Protein AF-A0AAU3CHS7-F1 (afdb_monomer_lite)

pLDDT: mean 75.0, std 16.52, range [47.16, 94.75]

Sequence (73 aa):
MIPILLIAAAVLGACLVFGYSSSVVGFALMAVGALGLIAFLSTPGTVLRPGEREFIEERHYFGKNDDHREFRK

Radius of gyration: 28.23 Å; chains: 1; bounding box: 65×37×60 Å

Secondary structure (DSSP, 8-state):
-HHHHHHHHHHHHHHHHH-S-HHHHHHHHHHHHHHHHHHHHHSTTSSPPTTTT----------TT--------

Structure (mmCIF, N/CA/C/O backbone):
data_AF-A0AAU3CHS7-F1
#
_entry.id   AF-A0AAU3CHS7-F1
#
loop_
_atom_site.group_PDB
_atom_site.id
_atom_site.type_symbol
_atom_site.label_atom_id
_atom_site.label_alt_id
_atom_site.label_comp_id
_atom_site.label_asym_id
_atom_site.label_entity_id
_atom_site.label_seq_id
_atom_site.pdbx_PDB_ins_code
_atom_site.Cartn_x
_atom_site.Cartn_y
_atom_site.Cartn_z
_atom_site.occupancy
_atom_site.B_iso_or_equiv
_atom_site.auth_seq_id
_atom_site.auth_comp_id
_atom_site.auth_asym_id
_atom_site.auth_atom_id
_atom_site.pdbx_PDB_model_num
ATOM 1 N N . MET A 1 1 ? 1.773 10.127 10.789 1.00 61.00 1 MET A N 1
ATOM 2 C CA . MET A 1 1 ? 3.132 10.217 10.198 1.00 61.00 1 MET A CA 1
ATOM 3 C C . MET A 1 1 ? 3.541 8.927 9.486 1.00 61.00 1 MET A C 1
ATOM 5 O O . MET A 1 1 ? 3.871 8.990 8.313 1.00 61.00 1 MET A O 1
ATOM 9 N N . ILE A 1 2 ? 3.436 7.761 10.135 1.00 84.50 2 ILE A N 1
ATOM 10 C CA . ILE A 1 2 ? 3.816 6.447 9.573 1.00 84.50 2 ILE A CA 1
ATOM 11 C C . ILE A 1 2 ? 3.155 6.089 8.214 1.00 84.50 2 ILE A C 1
ATOM 13 O O . ILE A 1 2 ? 3.879 5.635 7.331 1.00 84.50 2 ILE A O 1
ATOM 17 N N . PRO A 1 3 ? 1.846 6.326 7.969 1.00 82.38 3 PRO A N 1
ATOM 18 C CA . PRO A 1 3 ? 1.224 5.885 6.717 1.00 82.38 3 PRO A CA 1
ATOM 19 C C . PRO A 1 3 ? 1.751 6.634 5.489 1.00 82.38 3 PRO A C 1
ATOM 21 O O . PRO A 1 3 ? 1.989 6.029 4.453 1.00 82.38 3 PRO A O 1
ATOM 24 N N . ILE A 1 4 ? 2.000 7.940 5.613 1.00 85.88 4 ILE A N 1
ATOM 25 C CA . ILE A 1 4 ? 2.521 8.758 4.508 1.00 85.88 4 ILE A CA 1
ATOM 26 C C . ILE A 1 4 ? 3.936 8.304 4.126 1.00 85.88 4 ILE A C 1
ATOM 28 O O . ILE A 1 4 ? 4.249 8.199 2.943 1.00 85.88 4 ILE A O 1
ATOM 32 N N . LEU A 1 5 ? 4.771 7.976 5.119 1.00 91.19 5 LEU A N 1
ATOM 33 C CA . LEU A 1 5 ? 6.117 7.447 4.883 1.00 91.19 5 LEU A CA 1
ATOM 34 C C . LEU A 1 5 ? 6.085 6.091 4.166 1.00 91.19 5 LEU A C 1
ATOM 36 O O . LEU A 1 5 ? 6.881 5.873 3.257 1.00 91.19 5 LEU A O 1
ATOM 40 N N . LEU A 1 6 ? 5.149 5.207 4.525 1.00 87.62 6 LEU A N 1
ATOM 41 C CA . LEU A 1 6 ? 4.981 3.911 3.859 1.00 87.62 6 LEU A CA 1
ATOM 42 C C . LEU A 1 6 ? 4.547 4.066 2.398 1.00 87.62 6 LEU A C 1
ATOM 44 O O . LEU A 1 6 ? 5.097 3.397 1.527 1.00 87.62 6 LEU A O 1
ATOM 48 N N . ILE A 1 7 ? 3.611 4.978 2.120 1.00 89.50 7 ILE A N 1
ATOM 49 C CA . ILE A 1 7 ? 3.176 5.277 0.748 1.00 89.50 7 ILE A CA 1
ATOM 50 C C . ILE A 1 7 ? 4.359 5.814 -0.068 1.00 89.50 7 ILE A C 1
ATOM 52 O O . ILE A 1 7 ? 4.620 5.328 -1.167 1.00 89.50 7 ILE A O 1
ATOM 56 N N . ALA A 1 8 ? 5.111 6.774 0.479 1.00 88.56 8 ALA A N 1
ATOM 57 C CA . ALA A 1 8 ? 6.278 7.339 -0.191 1.00 88.56 8 ALA A CA 1
ATOM 58 C C . ALA A 1 8 ? 7.356 6.275 -0.469 1.00 88.56 8 ALA A C 1
ATOM 60 O O . ALA A 1 8 ? 7.875 6.211 -1.582 1.00 88.56 8 ALA A O 1
ATOM 61 N N . ALA A 1 9 ? 7.651 5.404 0.501 1.00 90.69 9 ALA A N 1
ATOM 62 C CA . ALA A 1 9 ? 8.603 4.309 0.333 1.00 90.69 9 ALA A CA 1
ATOM 63 C C . ALA A 1 9 ? 8.151 3.301 -0.737 1.00 90.69 9 ALA A C 1
ATOM 65 O O . ALA A 1 9 ? 8.967 2.871 -1.549 1.00 90.69 9 ALA A O 1
ATOM 66 N N . ALA A 1 10 ? 6.857 2.966 -0.786 1.00 88.62 10 ALA A N 1
ATOM 67 C CA . ALA A 1 10 ? 6.303 2.065 -1.795 1.00 88.62 10 ALA A CA 1
ATOM 68 C C . ALA A 1 10 ? 6.414 2.649 -3.213 1.00 88.62 10 ALA A C 1
ATOM 70 O O . ALA A 1 10 ? 6.834 1.952 -4.136 1.00 88.62 10 ALA A O 1
ATOM 71 N N . VAL A 1 11 ? 6.097 3.937 -3.385 1.00 88.38 11 VAL A N 1
ATOM 72 C CA . VAL A 1 11 ? 6.208 4.621 -4.683 1.00 88.38 11 VAL A CA 1
ATOM 73 C C . VAL A 1 11 ? 7.671 4.748 -5.114 1.00 88.38 11 VAL A C 1
ATOM 75 O O . VAL A 1 11 ? 7.996 4.436 -6.257 1.00 88.38 11 VAL A O 1
ATOM 78 N N . LEU A 1 12 ? 8.569 5.143 -4.207 1.00 89.19 12 LEU A N 1
ATOM 79 C CA . LEU A 1 12 ? 10.004 5.234 -4.498 1.00 89.19 12 LEU A CA 1
ATOM 80 C C . LEU A 1 12 ? 10.606 3.866 -4.845 1.00 89.19 12 LEU A C 1
ATOM 82 O O . LEU A 1 12 ? 11.367 3.762 -5.805 1.00 89.19 12 LEU A O 1
ATOM 86 N N . GLY A 1 13 ? 10.231 2.813 -4.115 1.00 87.62 13 GLY A N 1
ATOM 87 C CA . GLY A 1 13 ? 10.637 1.440 -4.411 1.00 87.62 13 GLY A CA 1
ATOM 88 C C . GLY A 1 13 ? 10.148 0.968 -5.782 1.00 87.62 13 GLY A C 1
ATOM 89 O O . GLY A 1 13 ? 10.926 0.408 -6.550 1.00 87.62 13 GLY A O 1
ATOM 90 N N . ALA A 1 14 ? 8.893 1.259 -6.136 1.00 87.00 14 ALA A N 1
ATOM 91 C CA . ALA A 1 14 ? 8.355 0.936 -7.457 1.00 87.00 14 ALA A CA 1
ATOM 92 C C . ALA A 1 14 ? 9.113 1.667 -8.580 1.00 87.00 14 ALA A C 1
ATOM 94 O O . ALA A 1 14 ? 9.482 1.043 -9.575 1.00 87.00 14 ALA A O 1
ATOM 95 N N . CYS A 1 15 ? 9.415 2.955 -8.398 1.00 88.38 15 CYS A N 1
ATOM 96 C CA . CYS A 1 15 ? 10.221 3.729 -9.345 1.00 88.38 15 CYS A CA 1
ATOM 97 C C . CYS A 1 15 ? 11.654 3.191 -9.494 1.00 88.38 15 CYS A C 1
ATOM 99 O O . CYS A 1 15 ? 12.210 3.255 -10.587 1.00 88.38 15 CYS A O 1
ATOM 101 N N . LEU A 1 16 ? 12.257 2.659 -8.425 1.00 90.12 16 LEU A N 1
ATOM 102 C CA . LEU A 1 16 ? 13.591 2.045 -8.469 1.00 90.12 16 LEU A CA 1
ATOM 103 C C . LEU A 1 16 ? 13.604 0.727 -9.256 1.00 90.12 16 LEU A C 1
ATOM 105 O O . LEU A 1 16 ? 14.551 0.473 -9.993 1.00 90.12 16 LEU A O 1
ATOM 109 N N . VAL A 1 17 ? 12.570 -0.104 -9.107 1.00 90.38 17 VAL A N 1
ATOM 110 C CA . VAL A 1 17 ? 12.505 -1.435 -9.737 1.00 90.38 17 VAL A CA 1
ATOM 111 C C . VAL A 1 17 ? 12.078 -1.358 -11.202 1.00 90.38 17 VAL A C 1
ATOM 113 O O . VAL A 1 17 ? 12.650 -2.041 -12.048 1.00 90.38 17 VAL A O 1
ATOM 116 N N . PHE A 1 18 ? 11.074 -0.536 -11.509 1.00 88.19 18 PHE A N 1
ATOM 117 C CA . PHE A 1 18 ? 10.446 -0.489 -12.834 1.00 88.19 18 PHE A CA 1
ATOM 118 C C . PHE A 1 18 ? 10.853 0.739 -13.661 1.00 88.19 18 PHE A C 1
ATOM 120 O O . PHE A 1 18 ? 10.406 0.895 -14.797 1.00 88.19 18 PHE A O 1
ATOM 127 N N . GLY A 1 19 ? 11.710 1.600 -13.108 1.00 86.50 19 GLY A N 1
ATOM 128 C CA . GLY A 1 19 ? 12.078 2.878 -13.704 1.00 86.50 19 GLY A CA 1
ATOM 129 C C . GLY A 1 19 ? 11.022 3.962 -13.483 1.00 86.50 19 GLY A C 1
ATOM 130 O O . GLY A 1 19 ? 9.876 3.709 -13.101 1.00 86.50 19 GLY A O 1
ATOM 131 N N . TYR A 1 20 ? 11.419 5.212 -13.727 1.00 84.75 20 TYR A N 1
ATOM 132 C CA . TYR A 1 20 ? 10.519 6.349 -13.583 1.00 84.75 20 TYR A CA 1
ATOM 133 C C . TYR A 1 20 ? 9.610 6.478 -14.810 1.00 84.75 20 TYR A C 1
ATOM 135 O O . TYR A 1 20 ? 10.039 6.885 -15.887 1.00 84.75 20 TYR A O 1
ATOM 143 N N . SER A 1 21 ? 8.334 6.149 -14.625 1.00 89.50 21 SER A N 1
ATOM 144 C CA . SER A 1 21 ? 7.263 6.387 -15.589 1.00 89.50 21 SER A CA 1
ATOM 145 C C . SER A 1 21 ? 5.995 6.793 -14.846 1.00 89.50 21 SER A C 1
ATOM 147 O O . SER A 1 21 ? 5.701 6.272 -13.767 1.00 89.50 21 SER A O 1
ATOM 149 N N . SER A 1 22 ? 5.204 7.688 -15.441 1.00 86.62 22 SER A N 1
ATOM 150 C CA . SER A 1 22 ? 3.901 8.092 -14.899 1.00 86.62 22 SER A CA 1
ATOM 151 C C . SER A 1 22 ? 2.952 6.902 -14.727 1.00 86.62 22 SER A C 1
ATOM 153 O O . SER A 1 22 ? 2.186 6.863 -13.764 1.00 86.62 22 SER A O 1
ATOM 155 N N . SER A 1 23 ? 3.050 5.896 -15.602 1.00 89.00 23 SER A N 1
ATOM 156 C CA . SER A 1 23 ? 2.283 4.654 -15.485 1.00 89.00 23 SER A CA 1
ATOM 157 C C . SER A 1 23 ? 2.653 3.859 -14.230 1.00 89.00 23 SER A C 1
ATOM 159 O O . SER A 1 23 ? 1.761 3.420 -13.511 1.00 89.00 23 SER A O 1
ATOM 161 N N . VAL A 1 24 ? 3.947 3.722 -13.924 1.00 88.50 24 VAL A N 1
ATOM 162 C CA . VAL A 1 24 ? 4.451 2.977 -12.755 1.00 88.50 24 VAL A CA 1
ATOM 163 C C . VAL A 1 24 ? 4.000 3.638 -11.455 1.00 88.50 24 VAL A C 1
ATOM 165 O O . VAL A 1 24 ? 3.472 2.964 -10.572 1.00 88.50 24 VAL A O 1
ATOM 168 N N . VAL A 1 25 ? 4.145 4.963 -11.354 1.00 89.25 25 VAL A N 1
ATOM 169 C CA . VAL A 1 25 ? 3.693 5.730 -10.181 1.00 89.25 25 VAL A CA 1
ATOM 170 C C . VAL A 1 25 ? 2.180 5.605 -10.005 1.00 89.25 25 VAL A C 1
ATOM 172 O O . VAL A 1 25 ? 1.708 5.355 -8.894 1.00 89.25 25 VAL A O 1
ATOM 175 N N . GLY A 1 26 ? 1.425 5.727 -11.102 1.00 88.94 26 GLY A N 1
ATOM 176 C CA . GLY A 1 26 ? -0.026 5.562 -11.103 1.00 88.94 26 GLY A CA 1
ATOM 177 C C . GLY A 1 26 ? -0.448 4.189 -10.582 1.00 88.94 26 GLY A C 1
ATOM 178 O O . GLY A 1 26 ? -1.245 4.116 -9.649 1.00 88.94 26 GLY A O 1
ATOM 179 N N . PHE A 1 27 ? 0.136 3.110 -11.113 1.00 90.69 27 PHE A N 1
ATOM 180 C CA . PHE A 1 27 ? -0.145 1.741 -10.667 1.00 90.69 27 PHE A CA 1
ATOM 181 C C . PHE A 1 27 ? 0.225 1.506 -9.199 1.00 90.69 27 PHE A C 1
ATOM 183 O O . PHE A 1 27 ? -0.562 0.906 -8.468 1.00 90.69 27 PHE A O 1
ATOM 190 N N . ALA A 1 28 ? 1.380 2.001 -8.748 1.00 91.19 28 ALA A N 1
ATOM 191 C CA . ALA A 1 28 ? 1.812 1.858 -7.360 1.00 91.19 28 ALA A CA 1
ATOM 192 C C . ALA A 1 28 ? 0.835 2.539 -6.388 1.00 91.19 28 ALA A C 1
ATOM 194 O O . ALA A 1 28 ? 0.417 1.932 -5.403 1.00 91.19 28 ALA A O 1
ATOM 195 N N . LEU A 1 29 ? 0.408 3.770 -6.689 1.00 92.12 29 LEU A N 1
ATOM 196 C CA . LEU A 1 29 ? -0.586 4.481 -5.881 1.00 92.12 29 LEU A CA 1
ATOM 197 C C . LEU A 1 29 ? -1.942 3.770 -5.883 1.00 92.12 29 LEU A C 1
ATOM 199 O O . LEU A 1 29 ? -2.581 3.670 -4.836 1.00 92.12 29 LEU A O 1
ATOM 203 N N . MET A 1 30 ? -2.360 3.241 -7.035 1.00 93.88 30 MET A N 1
ATOM 204 C CA . MET A 1 30 ? -3.614 2.501 -7.168 1.00 93.88 30 MET A CA 1
ATOM 205 C C . MET A 1 30 ? -3.601 1.229 -6.306 1.00 93.88 30 MET A C 1
ATOM 207 O O . MET A 1 30 ? -4.538 0.990 -5.545 1.00 93.88 30 MET A O 1
ATOM 211 N N . ALA A 1 31 ? 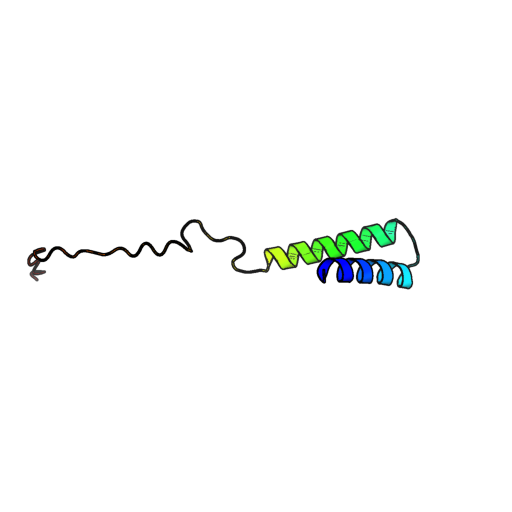-2.501 0.469 -6.338 1.00 93.00 31 ALA A N 1
ATOM 212 C CA . ALA A 1 31 ? -2.316 -0.729 -5.521 1.00 93.00 31 ALA A CA 1
ATOM 213 C C . ALA A 1 31 ? -2.300 -0.413 -4.017 1.00 93.00 31 ALA A C 1
ATOM 215 O O . ALA A 1 31 ? -2.980 -1.079 -3.235 1.00 93.00 31 ALA A O 1
ATOM 216 N N . VAL A 1 32 ? -1.569 0.626 -3.605 1.00 93.88 32 VAL A N 1
ATOM 217 C CA . VAL A 1 32 ? -1.517 1.053 -2.199 1.00 93.88 32 VAL A CA 1
ATOM 218 C C . VAL A 1 32 ? -2.897 1.507 -1.709 1.00 93.88 32 VAL A C 1
ATOM 220 O O . VAL A 1 32 ? -3.304 1.141 -0.607 1.00 93.88 32 VAL A O 1
ATOM 223 N N . GLY A 1 33 ? -3.651 2.238 -2.536 1.00 91.38 33 GLY A N 1
ATOM 22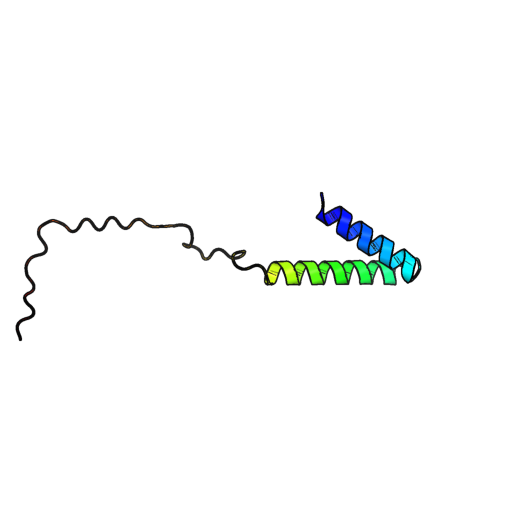4 C CA . GLY A 1 33 ? -5.031 2.626 -2.236 1.00 91.38 33 GLY A CA 1
ATOM 225 C C . GLY A 1 33 ? -5.966 1.423 -2.090 1.00 91.38 33 GLY A C 1
ATOM 226 O O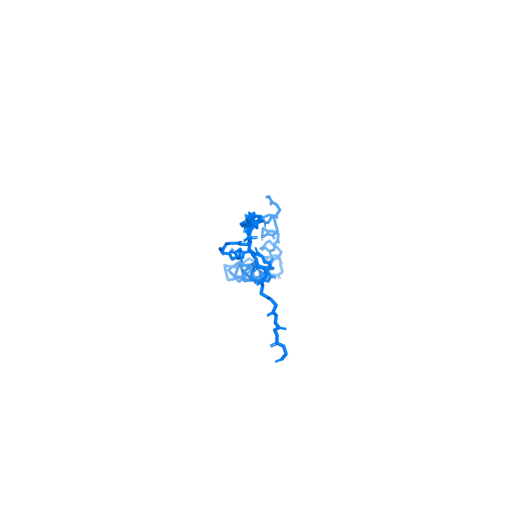 . GLY A 1 33 ? -6.729 1.354 -1.126 1.00 91.38 33 GLY A O 1
ATOM 227 N N . ALA A 1 34 ? -5.869 0.443 -2.993 1.00 94.75 34 ALA A N 1
ATOM 228 C CA . ALA A 1 34 ? -6.658 -0.785 -2.926 1.00 94.75 34 ALA A CA 1
ATOM 229 C C . ALA A 1 34 ? -6.361 -1.591 -1.651 1.00 94.75 34 ALA A C 1
ATOM 231 O O . ALA A 1 34 ? -7.288 -2.011 -0.960 1.00 94.75 34 ALA A O 1
ATOM 232 N N . LEU A 1 35 ? -5.084 -1.751 -1.289 1.00 92.25 35 LEU A N 1
ATOM 233 C CA . LEU A 1 35 ? -4.686 -2.424 -0.049 1.00 92.25 35 LEU A CA 1
ATOM 234 C C . LEU A 1 35 ? -5.188 -1.682 1.193 1.00 92.25 35 LEU A C 1
ATOM 236 O O . LEU A 1 35 ? -5.686 -2.317 2.121 1.00 92.25 35 LEU A O 1
ATOM 240 N N . GLY A 1 36 ? -5.110 -0.348 1.200 1.00 89.44 36 GLY A N 1
ATOM 241 C CA . GLY A 1 36 ? -5.657 0.473 2.280 1.00 89.44 36 GLY A CA 1
ATOM 242 C C . GLY A 1 36 ? -7.171 0.308 2.434 1.00 89.44 36 GLY A C 1
ATOM 243 O O . GLY A 1 36 ? -7.665 0.169 3.552 1.00 89.44 36 GLY A O 1
ATOM 244 N N . LEU A 1 37 ? -7.902 0.253 1.318 1.00 88.50 37 LEU A N 1
ATOM 245 C CA . LEU A 1 37 ? -9.346 0.021 1.319 1.00 88.50 37 LEU A CA 1
ATOM 246 C C . LEU A 1 37 ? -9.697 -1.378 1.842 1.00 88.50 37 LEU A C 1
ATOM 248 O O . LEU A 1 37 ? -10.590 -1.509 2.676 1.00 88.50 37 LEU A O 1
ATOM 252 N N . ILE A 1 38 ? -8.983 -2.414 1.393 1.00 91.88 38 ILE A N 1
ATOM 253 C CA . ILE A 1 38 ? -9.180 -3.790 1.872 1.00 91.88 38 ILE A CA 1
ATOM 254 C C . ILE A 1 38 ? -8.916 -3.865 3.375 1.00 91.88 38 ILE A C 1
ATOM 256 O O . ILE A 1 38 ? -9.739 -4.410 4.107 1.00 91.88 38 ILE A O 1
ATOM 260 N N . ALA A 1 39 ? -7.815 -3.276 3.849 1.00 87.50 39 ALA A N 1
ATOM 261 C CA . ALA A 1 39 ? -7.490 -3.229 5.271 1.00 87.50 39 ALA A CA 1
ATOM 262 C C . ALA A 1 39 ? -8.608 -2.544 6.078 1.00 87.50 39 ALA A C 1
ATOM 264 O O . ALA A 1 39 ? -9.054 -3.079 7.096 1.00 87.50 39 ALA A O 1
ATOM 265 N N . PHE A 1 40 ? -9.125 -1.414 5.588 1.00 85.38 40 PHE A N 1
ATOM 266 C CA . PHE A 1 40 ? -10.239 -0.705 6.217 1.00 85.38 40 PHE A CA 1
ATOM 267 C C . PHE A 1 40 ? -11.514 -1.558 6.291 1.00 85.38 40 PHE A C 1
ATOM 269 O O . PHE A 1 40 ? -12.111 -1.669 7.361 1.00 85.38 40 PHE A O 1
ATOM 276 N N . LEU A 1 41 ? -11.899 -2.207 5.189 1.00 86.62 41 LEU A N 1
ATOM 277 C CA . LEU A 1 41 ? -13.066 -3.096 5.138 1.00 86.62 41 LEU A CA 1
ATOM 278 C C . LEU A 1 41 ? -12.894 -4.340 6.018 1.00 86.62 41 LEU A C 1
ATOM 280 O O . LEU A 1 41 ? -13.864 -4.835 6.583 1.00 86.62 41 LEU A O 1
ATOM 284 N N . SER A 1 42 ? -11.664 -4.839 6.143 1.00 85.25 42 SER A N 1
ATOM 285 C CA . SER A 1 42 ? -11.339 -6.005 6.967 1.00 85.25 42 SER A CA 1
ATOM 286 C C . SER A 1 42 ? -11.283 -5.708 8.464 1.00 85.25 42 SER A C 1
ATOM 288 O O . SER A 1 42 ? -11.181 -6.642 9.253 1.00 85.25 42 SER A O 1
ATOM 290 N N . THR A 1 43 ? -11.328 -4.435 8.871 1.00 81.31 43 THR A N 1
ATOM 291 C CA . THR A 1 43 ? -11.248 -4.054 10.282 1.00 81.31 43 THR A CA 1
ATOM 292 C C . THR A 1 43 ? -12.614 -4.270 10.947 1.00 81.31 43 THR A C 1
ATOM 294 O O . THR A 1 43 ? -13.553 -3.538 10.641 1.00 81.31 43 THR A O 1
ATOM 297 N N . PRO A 1 44 ? -12.777 -5.249 11.857 1.00 67.69 44 PRO A N 1
ATOM 298 C CA . PRO A 1 44 ? -14.034 -5.424 12.575 1.00 67.69 44 PRO A CA 1
ATOM 299 C C . PRO A 1 44 ? -14.254 -4.253 13.548 1.00 67.69 44 PRO A C 1
ATOM 301 O O . PRO A 1 44 ? -13.346 -3.872 14.285 1.00 67.69 44 PRO A O 1
ATOM 30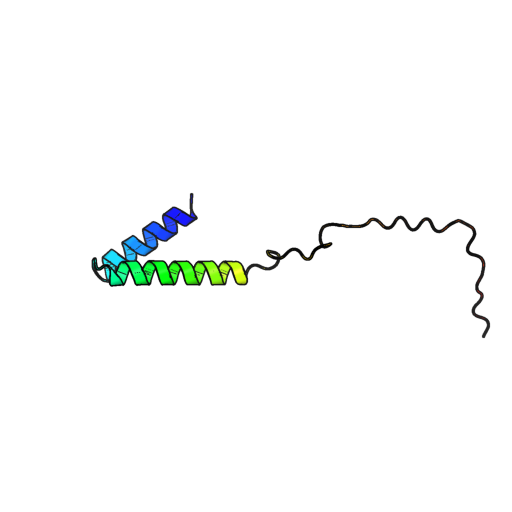4 N N . GLY A 1 45 ? -15.461 -3.678 13.558 1.00 64.56 45 GLY A N 1
ATOM 305 C CA . GLY A 1 45 ? -15.853 -2.604 14.487 1.00 64.56 45 GLY A CA 1
ATOM 306 C C . GLY A 1 45 ? -15.718 -1.163 13.968 1.00 64.56 45 GLY A C 1
ATOM 307 O O . GLY A 1 45 ? -15.993 -0.228 14.717 1.00 64.56 45 GLY A O 1
ATOM 308 N N . THR A 1 46 ? -15.344 -0.942 12.702 1.00 59.09 46 THR A N 1
ATOM 309 C CA . THR A 1 46 ? -15.359 0.402 12.073 1.00 59.09 46 THR A CA 1
ATOM 310 C C . THR A 1 46 ? -16.767 0.926 11.803 1.00 59.09 46 THR A C 1
ATOM 312 O O . THR A 1 46 ? -16.962 2.137 11.714 1.00 59.09 46 THR A O 1
ATOM 315 N N . VAL A 1 47 ? -17.759 0.038 11.727 1.00 60.19 47 VAL A N 1
ATOM 316 C CA . VAL A 1 47 ? -19.177 0.400 11.696 1.00 60.19 47 VAL A CA 1
ATOM 317 C C . VAL A 1 47 ? -19.763 0.051 13.057 1.00 60.19 47 VAL A C 1
ATOM 319 O O . VAL A 1 47 ? -20.276 -1.046 13.252 1.00 60.19 47 VAL A O 1
ATOM 322 N N . LEU A 1 48 ? -19.643 0.977 14.011 1.00 61.56 48 LEU A N 1
ATOM 323 C CA . LEU A 1 48 ? -20.431 0.920 15.242 1.00 61.56 48 LEU A CA 1
ATOM 324 C C . LEU A 1 48 ? -21.901 0.874 14.830 1.00 61.56 48 LEU A C 1
ATOM 326 O O . LEU A 1 48 ? -22.382 1.793 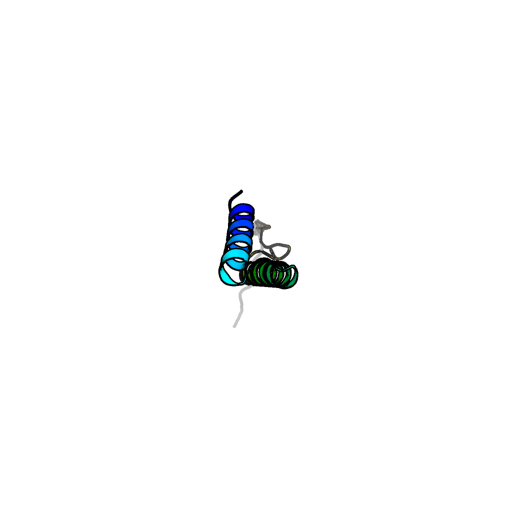14.155 1.00 61.56 48 LEU A O 1
ATOM 330 N N . ARG A 1 49 ? -22.618 -0.186 15.205 1.00 60.50 49 ARG A N 1
ATOM 331 C CA . ARG A 1 49 ? -24.071 -0.172 15.045 1.00 60.50 49 ARG A CA 1
ATOM 332 C C . ARG A 1 49 ? -24.616 0.954 15.931 1.00 60.50 49 ARG A C 1
ATOM 334 O O . ARG A 1 49 ? -24.181 1.074 17.080 1.00 60.50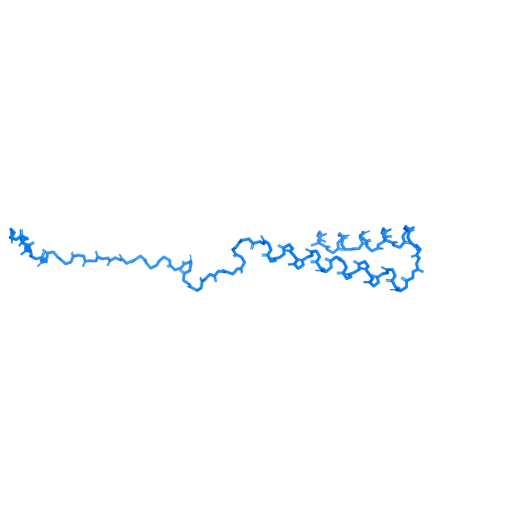 49 ARG A O 1
ATOM 341 N N . PRO A 1 50 ? -25.541 1.794 15.435 1.00 55.34 50 PRO A N 1
ATOM 342 C CA . PRO A 1 50 ? -26.263 2.721 16.300 1.00 55.34 50 PRO A CA 1
ATOM 343 C C . PRO A 1 50 ? -26.822 1.941 17.506 1.00 55.34 50 PRO A C 1
ATOM 345 O O . PRO A 1 50 ? -27.553 0.973 17.306 1.00 55.34 50 PRO A O 1
ATOM 348 N N . GLY A 1 51 ? -26.398 2.293 18.726 1.00 62.59 51 GLY A N 1
ATOM 349 C CA . GLY A 1 51 ? -26.764 1.603 19.977 1.00 62.59 51 GLY A CA 1
ATOM 350 C C . GLY A 1 51 ? -25.675 0.730 20.628 1.00 62.59 51 GLY A C 1
ATOM 351 O O . GLY A 1 51 ? -25.806 0.369 21.789 1.00 62.59 51 GLY A O 1
ATOM 352 N N . GLU A 1 52 ? -24.553 0.437 19.963 1.00 62.69 52 GLU A N 1
ATOM 353 C CA . GLU A 1 52 ? -23.519 -0.487 20.486 1.00 62.69 52 GLU A CA 1
ATOM 354 C C . GLU A 1 52 ? -22.671 0.096 21.642 1.00 62.69 52 GLU A C 1
ATOM 356 O O . GLU A 1 52 ? -21.960 -0.629 22.335 1.00 62.69 52 GLU A O 1
ATOM 361 N N . ARG A 1 53 ? -22.765 1.413 21.884 1.00 56.50 53 ARG A N 1
ATOM 362 C CA . ARG A 1 53 ? -22.196 2.099 23.064 1.00 56.50 53 ARG A CA 1
ATOM 363 C C . ARG A 1 53 ? -23.242 2.555 24.077 1.00 56.50 53 ARG A C 1
ATOM 365 O O . ARG A 1 53 ? -22.871 2.980 25.169 1.00 56.50 53 ARG A O 1
ATOM 372 N N . GLU A 1 54 ? -24.521 2.482 23.729 1.00 53.91 54 GLU A N 1
ATOM 373 C CA . GLU A 1 54 ? -25.598 2.779 24.663 1.00 53.91 54 GLU A CA 1
ATOM 374 C C . GLU A 1 54 ? -25.913 1.495 25.422 1.00 53.91 54 GLU A C 1
ATOM 376 O O . GLU A 1 54 ? -26.839 0.755 25.101 1.00 53.91 54 GLU A O 1
ATOM 381 N N . PHE A 1 55 ? -25.130 1.228 26.469 1.00 54.91 55 PHE A N 1
ATOM 382 C CA . PHE A 1 55 ? -25.658 0.461 27.587 1.00 54.91 55 PHE A CA 1
ATOM 383 C C . PHE A 1 55 ? -26.756 1.322 28.205 1.00 54.91 55 PHE A C 1
ATOM 385 O O . PHE A 1 55 ? -26.507 2.123 29.107 1.00 54.91 55 PHE A O 1
ATOM 392 N N . ILE A 1 56 ? -27.972 1.206 27.672 1.00 58.53 56 ILE A N 1
ATOM 393 C CA . ILE A 1 56 ? -29.162 1.608 28.403 1.00 58.53 56 ILE A CA 1
ATOM 394 C C . ILE A 1 56 ? -29.189 0.646 29.584 1.00 58.53 56 ILE A C 1
ATOM 396 O O . ILE A 1 56 ? -29.590 -0.510 29.465 1.00 58.53 56 ILE A O 1
ATOM 400 N N . GLU A 1 57 ? -28.636 1.101 30.704 1.00 53.84 57 GLU A N 1
ATOM 401 C CA . GLU A 1 57 ? -28.800 0.479 32.005 1.00 53.84 57 GLU A CA 1
ATOM 402 C C . GLU A 1 57 ? -30.300 0.595 32.302 1.00 53.84 57 GLU A C 1
ATOM 404 O O . GLU A 1 57 ? -30.756 1.551 32.932 1.00 53.84 57 GLU A O 1
ATOM 409 N N . GLU A 1 58 ? -31.103 -0.315 31.738 1.00 55.66 58 GLU A N 1
ATOM 410 C CA . GLU A 1 58 ? -32.498 -0.484 32.108 1.00 55.66 58 GLU A CA 1
ATOM 411 C C . GLU A 1 58 ? -32.478 -0.875 33.579 1.00 55.66 58 GLU A C 1
ATOM 413 O O . GLU A 1 58 ? -32.419 -2.048 33.953 1.00 55.66 58 GLU A O 1
ATOM 418 N N . ARG A 1 59 ? -32.500 0.138 34.445 1.00 58.25 59 ARG A N 1
ATOM 419 C CA . ARG A 1 59 ? -32.932 -0.006 35.822 1.00 58.25 59 ARG A CA 1
ATOM 420 C C . ARG A 1 59 ? -34.386 -0.428 35.741 1.00 58.25 59 ARG A C 1
ATOM 422 O O . ARG A 1 59 ? -35.291 0.400 35.805 1.00 58.25 59 ARG A O 1
ATOM 429 N N . HIS A 1 60 ? -34.593 -1.729 35.572 1.00 53.22 60 HIS A N 1
ATOM 430 C CA . HIS A 1 60 ? -35.829 -2.394 35.913 1.00 53.22 60 HIS A CA 1
ATOM 431 C C . HIS A 1 60 ? -36.028 -2.141 37.407 1.00 53.22 60 HIS A C 1
ATOM 433 O O . HIS A 1 60 ? -35.571 -2.893 38.269 1.00 53.22 60 HIS A O 1
ATOM 439 N N . TYR A 1 61 ? -36.682 -1.026 37.726 1.00 53.00 61 TYR A N 1
ATOM 440 C CA . TYR A 1 61 ? -37.395 -0.890 38.976 1.00 53.00 61 TYR A CA 1
ATOM 441 C C . TYR A 1 61 ? -38.528 -1.906 38.888 1.00 53.00 61 TYR A C 1
ATOM 443 O O . TYR A 1 61 ? -39.637 -1.578 38.475 1.00 53.00 61 TYR A O 1
ATOM 451 N N . PHE A 1 62 ? -38.227 -3.159 39.237 1.00 52.50 62 PHE A N 1
ATOM 452 C CA . PHE A 1 62 ? -39.250 -4.090 39.675 1.00 52.50 62 PHE A CA 1
ATOM 453 C C . PHE A 1 62 ? -39.918 -3.413 40.868 1.00 52.50 62 PHE A C 1
ATOM 455 O O . PHE A 1 62 ? -39.403 -3.408 41.990 1.00 52.50 62 PHE A O 1
ATOM 462 N N . GLY A 1 63 ? -41.023 -2.724 40.580 1.00 51.44 63 GLY A N 1
ATOM 463 C CA . GLY A 1 63 ? -41.931 -2.224 41.587 1.00 51.44 63 GLY A CA 1
ATOM 464 C C . GLY A 1 63 ? -42.255 -3.390 42.508 1.00 51.44 63 GLY A C 1
ATOM 465 O O . GLY A 1 63 ? -42.514 -4.502 42.056 1.00 51.44 63 GLY A O 1
ATOM 466 N N . LYS A 1 64 ? -42.178 -3.141 43.811 1.00 53.69 64 LYS A N 1
ATOM 467 C CA . LYS A 1 64 ? -42.204 -4.142 44.883 1.00 53.69 64 LYS A CA 1
ATOM 468 C C . LYS A 1 64 ? -43.537 -4.911 45.015 1.00 53.69 64 LYS A C 1
ATOM 470 O O . LYS A 1 64 ? -43.760 -5.508 46.057 1.00 53.69 64 LYS A O 1
ATOM 475 N N . ASN A 1 65 ? -44.410 -4.879 44.006 1.00 52.78 65 ASN A N 1
ATOM 476 C CA . ASN A 1 65 ? -45.806 -5.309 44.087 1.00 52.78 65 ASN A CA 1
ATOM 477 C C . ASN A 1 65 ? -46.324 -6.048 42.835 1.00 52.78 65 ASN A C 1
ATOM 479 O O . ASN A 1 65 ? -47.538 -6.124 42.677 1.00 52.78 65 ASN A O 1
ATOM 483 N N . ASP A 1 66 ? -45.481 -6.577 41.936 1.00 53.94 66 ASP A N 1
ATOM 484 C CA . ASP A 1 66 ? -46.016 -7.455 40.878 1.00 53.94 66 ASP A CA 1
ATOM 485 C C . ASP A 1 66 ? -46.234 -8.871 41.428 1.00 53.94 66 ASP A C 1
ATOM 487 O O . ASP A 1 66 ? -45.385 -9.765 41.388 1.00 53.94 66 ASP A O 1
ATOM 491 N N . ASP A 1 67 ? -47.410 -8.979 42.038 1.00 56.12 67 ASP A N 1
ATOM 492 C CA . ASP A 1 67 ? -48.039 -10.139 42.631 1.00 56.12 67 ASP A CA 1
ATOM 493 C C . ASP A 1 67 ? -48.003 -11.376 41.724 1.00 56.12 67 ASP A C 1
ATOM 495 O O . ASP A 1 67 ? -48.411 -11.370 40.560 1.00 56.12 67 ASP A O 1
ATOM 499 N N . HIS A 1 68 ? -47.580 -12.479 42.338 1.00 56.12 68 HIS A N 1
ATOM 500 C CA . HIS A 1 68 ? -48.250 -13.776 42.284 1.00 56.12 68 HIS A CA 1
ATOM 501 C C . HIS A 1 68 ? -49.054 -14.087 41.010 1.00 56.12 68 HIS A C 1
ATOM 503 O O . HIS A 1 68 ? -50.285 -14.100 41.012 1.00 56.12 68 HIS A O 1
ATOM 509 N N . ARG A 1 69 ? -48.369 -14.487 39.937 1.00 57.56 69 ARG A N 1
ATOM 510 C CA . ARG A 1 69 ? -48.977 -15.383 38.946 1.00 57.56 69 ARG A CA 1
ATOM 511 C C . ARG A 1 69 ? -48.450 -16.788 39.169 1.00 57.56 69 ARG A C 1
ATOM 513 O O . ARG A 1 69 ? -47.462 -17.211 38.576 1.00 57.56 69 ARG A O 1
ATOM 520 N N . GLU A 1 70 ? -49.128 -17.497 40.070 1.00 48.91 70 GLU A N 1
ATOM 521 C CA . GLU A 1 70 ? -49.088 -18.954 40.117 1.00 48.91 70 GLU A CA 1
ATOM 522 C C . GLU A 1 70 ? -49.496 -19.489 38.741 1.00 48.91 70 GLU A C 1
ATOM 524 O O . GLU A 1 70 ? -50.648 -19.369 38.318 1.00 48.91 70 GLU A O 1
ATOM 529 N N . PHE A 1 71 ? -48.549 -20.100 38.032 1.00 52.72 71 PHE A N 1
ATOM 530 C CA . PHE A 1 71 ? -48.878 -20.992 36.931 1.00 52.72 71 PHE A CA 1
ATOM 531 C C . PHE A 1 71 ? -49.545 -22.233 37.528 1.00 52.72 71 PHE A C 1
ATOM 533 O O . PHE A 1 71 ? -48.891 -23.172 37.983 1.00 52.72 71 PHE A O 1
ATOM 540 N N . ARG A 1 72 ? -50.877 -22.208 37.589 1.00 48.81 72 ARG A N 1
ATOM 541 C CA . ARG A 1 72 ? -51.679 -23.357 37.994 1.00 48.81 72 ARG A CA 1
ATOM 542 C C . ARG A 1 72 ? -51.801 -24.333 36.819 1.00 48.81 72 ARG A C 1
ATOM 544 O O . ARG A 1 72 ? -52.536 -24.038 35.887 1.00 48.81 72 ARG A O 1
ATOM 551 N N . LYS A 1 73 ? -51.111 -25.469 36.987 1.00 47.16 73 LYS A N 1
ATOM 552 C CA . LYS A 1 73 ? -51.284 -26.820 36.405 1.00 47.16 73 LYS A CA 1
ATOM 553 C C . LYS A 1 73 ? -51.476 -26.961 34.897 1.00 47.16 73 LYS A C 1
ATOM 555 O O . LYS A 1 73 ? -52.572 -26.633 34.405 1.00 47.16 73 LYS A O 1
#

Foldseek 3Di:
DVVVVVLVVQLVVQCVPVNDDPVSSVVSNVVSVVVVVVVCVPDPPPDDDVCNPPPPVPPPPPPPDPDDDDPDD